Protein AF-C4WYI6-F1 (afdb_monomer)

Sequence (106 aa):
KAIGKTVTSLEAYKFADATSAIYSWWQYQLCDVFIEAVKPYFFNDSQEFDSARAACRDALWVCLDNGLRLLHPFMPYVTEELWQRLPQPKDSCRKNSIMISEYPSV

Organism: Triticum turgidum subsp. durum (NCBI:txid4567)

Solvent-accessible surface area (backbone atoms only — not comparable to full-atom values): 6252 Å² total; per-residue (Å²): 112,64,57,51,53,26,50,55,23,50,76,68,70,34,56,69,62,17,50,52,45,51,49,50,42,51,48,60,46,43,52,64,41,48,50,58,67,47,46,67,53,74,73,47,90,54,75,88,40,51,67,59,43,49,54,50,51,53,52,48,50,56,50,49,56,52,48,37,50,69,43,26,89,81,42,52,70,65,33,39,57,54,57,71,67,51,85,74,64,94,86,62,89,73,63,99,42,66,87,79,40,86,71,78,77,126

Structure (mmCIF, N/CA/C/O backbone):
data_AF-C4WYI6-F1
#
_entry.id   AF-C4WYI6-F1
#
loop_
_atom_site.group_PDB
_atom_site.id
_atom_site.type_symbol
_atom_site.label_atom_id
_atom_site.label_alt_id
_atom_site.label_comp_id
_atom_site.label_asym_id
_atom_site.label_entity_id
_atom_site.label_seq_id
_atom_site.pdbx_PDB_ins_code
_atom_site.Cartn_x
_atom_site.Cartn_y
_atom_site.Cartn_z
_atom_site.occupancy
_atom_site.B_iso_or_equiv
_atom_site.auth_seq_id
_atom_site.auth_comp_id
_atom_site.auth_asym_id
_atom_site.auth_atom_id
_atom_site.pdbx_PDB_model_num
ATOM 1 N N . LYS A 1 1 ? 1.569 10.413 -3.959 1.00 79.12 1 LYS A N 1
ATOM 2 C CA . LYS A 1 1 ? 3.043 10.572 -4.126 1.00 79.12 1 LYS A CA 1
ATOM 3 C C . LYS A 1 1 ? 3.789 9.236 -4.114 1.00 79.12 1 LYS A C 1
ATOM 5 O O . LYS A 1 1 ? 4.532 8.999 -5.055 1.00 79.12 1 LYS A O 1
ATOM 10 N N . ALA A 1 2 ? 3.601 8.376 -3.102 1.00 85.06 2 ALA A N 1
ATOM 11 C CA . ALA A 1 2 ? 4.251 7.058 -3.055 1.00 85.06 2 ALA A CA 1
ATOM 12 C C . ALA A 1 2 ? 3.889 6.179 -4.268 1.00 85.06 2 ALA A C 1
ATOM 14 O O . ALA A 1 2 ? 4.795 5.748 -4.967 1.00 85.06 2 ALA A O 1
ATOM 15 N N . ILE A 1 3 ? 2.590 6.054 -4.588 1.00 89.56 3 ILE A N 1
ATOM 16 C CA . ILE A 1 3 ? 2.084 5.310 -5.763 1.00 89.56 3 ILE A CA 1
ATOM 17 C C . ILE A 1 3 ? 2.810 5.729 -7.049 1.00 89.56 3 ILE A C 1
ATOM 19 O O . ILE A 1 3 ? 3.447 4.900 -7.684 1.00 89.56 3 ILE A O 1
ATOM 23 N N . GLY A 1 4 ? 2.792 7.024 -7.388 1.00 90.94 4 GLY A N 1
ATOM 24 C CA . GLY A 1 4 ? 3.446 7.522 -8.603 1.00 90.94 4 GLY A CA 1
ATOM 25 C C . GLY A 1 4 ? 4.942 7.199 -8.662 1.00 90.94 4 GLY A C 1
ATOM 26 O O . GLY A 1 4 ? 5.421 6.727 -9.683 1.00 90.94 4 GLY A O 1
ATOM 27 N N . LYS A 1 5 ? 5.679 7.360 -7.551 1.00 90.25 5 LYS A N 1
ATOM 28 C CA . LYS A 1 5 ? 7.112 7.019 -7.508 1.00 90.25 5 LYS A CA 1
ATOM 29 C C . LYS A 1 5 ? 7.347 5.525 -7.746 1.00 90.25 5 LYS A C 1
ATOM 31 O O . LYS A 1 5 ? 8.251 5.163 -8.488 1.00 90.25 5 LYS A O 1
ATOM 36 N N . THR A 1 6 ? 6.540 4.670 -7.128 1.00 90.31 6 THR A N 1
ATOM 37 C CA . THR A 1 6 ? 6.617 3.219 -7.303 1.00 90.31 6 THR A CA 1
ATOM 38 C C . THR A 1 6 ? 6.317 2.807 -8.738 1.00 90.31 6 THR A C 1
ATOM 40 O O . THR A 1 6 ? 7.083 2.037 -9.308 1.00 90.31 6 THR A O 1
ATOM 43 N N . VAL A 1 7 ? 5.236 3.329 -9.323 1.00 91.12 7 VAL A N 1
ATOM 44 C CA . VAL A 1 7 ? 4.818 3.019 -10.698 1.00 91.12 7 VAL A CA 1
ATOM 45 C C . VAL A 1 7 ? 5.899 3.443 -11.689 1.00 91.12 7 VAL A C 1
ATOM 47 O O . VAL A 1 7 ? 6.376 2.602 -12.441 1.00 91.12 7 VAL A O 1
ATOM 50 N N . THR A 1 8 ? 6.394 4.683 -11.614 1.00 93.19 8 THR A N 1
ATOM 51 C CA . THR A 1 8 ? 7.463 5.156 -12.509 1.00 93.19 8 THR A CA 1
ATOM 52 C C . THR A 1 8 ? 8.754 4.344 -12.359 1.00 93.19 8 THR A C 1
ATOM 54 O O . THR A 1 8 ? 9.421 4.051 -13.350 1.00 93.19 8 THR A O 1
ATOM 57 N N . SER A 1 9 ? 9.126 3.946 -11.137 1.00 92.25 9 SER A N 1
ATOM 58 C CA . SER A 1 9 ? 10.297 3.084 -10.929 1.00 92.25 9 SER A CA 1
ATOM 59 C C . SER A 1 9 ? 10.097 1.675 -11.494 1.00 92.25 9 SER A C 1
ATOM 61 O O . SER A 1 9 ? 11.044 1.109 -12.038 1.00 92.25 9 SER A O 1
ATOM 63 N N . LEU A 1 10 ? 8.887 1.114 -11.397 1.00 90.56 10 LEU A N 1
ATOM 64 C CA . LEU A 1 10 ? 8.546 -0.178 -11.998 1.00 90.56 10 LEU A CA 1
ATOM 65 C C . LEU A 1 10 ? 8.566 -0.112 -13.530 1.00 90.56 10 LEU A C 1
ATOM 67 O O . LEU A 1 10 ? 9.158 -0.984 -14.158 1.00 90.56 10 LEU A O 1
ATOM 71 N N . GLU A 1 11 ? 8.002 0.942 -14.122 1.00 91.94 11 GLU A N 1
ATOM 72 C CA . GLU A 1 11 ? 8.037 1.196 -15.570 1.00 91.94 11 GLU A CA 1
ATOM 73 C C . GLU A 1 11 ? 9.471 1.362 -16.093 1.00 91.94 11 GLU A C 1
ATOM 75 O O . GLU A 1 11 ? 9.800 0.907 -17.185 1.00 91.94 11 GLU A O 1
ATOM 80 N N . ALA A 1 12 ? 10.354 1.966 -15.293 1.00 94.75 12 ALA A N 1
ATOM 81 C CA . ALA A 1 12 ? 11.772 2.118 -15.608 1.00 94.75 12 ALA A CA 1
ATOM 82 C C . ALA A 1 12 ? 12.620 0.863 -15.312 1.00 94.75 12 ALA A C 1
ATOM 84 O O . ALA A 1 12 ? 13.848 0.938 -15.384 1.00 94.75 12 ALA A O 1
ATOM 85 N N . TYR A 1 13 ? 12.003 -0.267 -14.939 1.00 92.38 13 TYR A N 1
ATOM 86 C CA . TYR A 1 13 ? 12.672 -1.511 -14.524 1.00 92.38 13 TYR A CA 1
ATOM 87 C C . TYR A 1 13 ? 13.635 -1.351 -13.330 1.00 92.38 13 TYR A C 1
ATOM 89 O O . TYR A 1 13 ? 14.527 -2.172 -13.104 1.00 92.38 13 TYR A O 1
ATOM 97 N N . LYS A 1 14 ? 13.452 -0.305 -12.518 1.00 94.12 14 LYS A N 1
ATOM 98 C CA . LYS A 1 14 ? 14.240 -0.028 -11.310 1.00 94.12 14 LYS A CA 1
ATOM 99 C C . LYS A 1 14 ? 13.556 -0.622 -10.083 1.00 94.12 14 LYS A C 1
ATOM 101 O O . LYS A 1 14 ? 13.029 0.091 -9.228 1.00 94.12 14 LYS A O 1
ATOM 106 N N . PHE A 1 15 ? 13.585 -1.949 -9.979 1.00 91.56 15 PHE A N 1
ATOM 107 C CA . PHE A 1 15 ? 12.919 -2.676 -8.892 1.00 91.56 15 PHE A CA 1
ATOM 108 C C . PHE A 1 15 ? 13.431 -2.288 -7.502 1.00 91.56 15 PHE A C 1
ATOM 110 O O . PHE A 1 15 ? 12.631 -2.154 -6.584 1.00 91.56 15 PHE A O 1
ATOM 117 N N . ALA A 1 16 ? 14.737 -2.046 -7.348 1.00 93.06 16 ALA A N 1
ATOM 118 C CA . ALA A 1 16 ? 15.312 -1.616 -6.071 1.00 93.06 16 ALA A CA 1
ATOM 119 C C . ALA A 1 16 ? 14.692 -0.293 -5.587 1.00 93.06 16 ALA A C 1
ATOM 121 O O . ALA A 1 16 ? 14.217 -0.206 -4.456 1.00 93.06 16 ALA A O 1
ATOM 122 N N . ASP A 1 17 ? 14.607 0.702 -6.475 1.00 93.12 17 ASP A N 1
ATOM 123 C CA . ASP A 1 17 ? 14.020 2.006 -6.159 1.00 93.12 17 ASP A CA 1
ATOM 124 C C . ASP A 1 17 ? 12.519 1.898 -5.860 1.00 93.12 17 ASP A C 1
ATOM 126 O O . ASP A 1 17 ? 12.016 2.590 -4.971 1.00 93.12 17 ASP A O 1
ATOM 130 N N . ALA A 1 18 ? 11.801 1.034 -6.588 1.00 93.12 18 ALA A N 1
ATOM 131 C CA . ALA A 1 18 ? 10.382 0.773 -6.358 1.00 93.12 18 ALA A CA 1
ATOM 132 C C . ALA A 1 18 ? 10.142 0.158 -4.969 1.00 93.12 18 ALA A C 1
ATOM 134 O O . ALA A 1 18 ? 9.324 0.676 -4.203 1.00 93.12 18 ALA A O 1
ATOM 135 N N . THR A 1 19 ? 10.901 -0.884 -4.611 1.00 92.62 19 THR A N 1
ATOM 136 C CA . THR A 1 19 ? 10.824 -1.535 -3.297 1.00 92.62 19 THR A CA 1
ATOM 137 C C . THR A 1 19 ? 11.153 -0.556 -2.181 1.00 92.62 19 THR A C 1
ATOM 139 O O . THR A 1 19 ? 10.384 -0.433 -1.231 1.00 92.62 19 THR A O 1
ATOM 142 N N . SER A 1 20 ? 12.257 0.192 -2.295 1.00 92.94 20 SER A 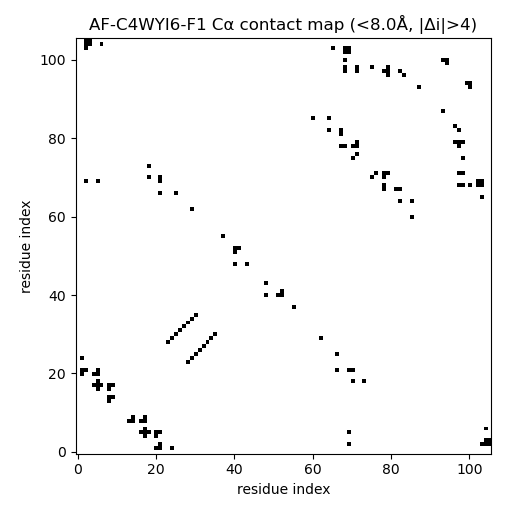N 1
ATOM 143 C CA . SER A 1 20 ? 12.651 1.170 -1.276 1.00 92.94 20 SER A CA 1
ATOM 144 C C . SER A 1 20 ? 11.612 2.280 -1.105 1.00 92.94 20 SER A C 1
ATOM 146 O O . SER A 1 20 ? 11.367 2.717 0.018 1.00 92.94 20 SER A O 1
ATOM 148 N N . ALA A 1 21 ? 10.968 2.723 -2.190 1.00 93.06 21 ALA A N 1
ATOM 149 C CA . ALA A 1 21 ? 9.911 3.729 -2.124 1.00 93.06 21 ALA A CA 1
ATOM 150 C C . ALA A 1 21 ? 8.664 3.222 -1.382 1.00 93.06 21 ALA A C 1
ATOM 152 O O . ALA A 1 21 ? 8.164 3.925 -0.501 1.00 93.06 21 ALA A O 1
ATOM 153 N N . ILE A 1 22 ? 8.184 2.014 -1.705 1.00 93.38 22 ILE A N 1
ATOM 154 C CA . ILE A 1 22 ? 7.023 1.416 -1.025 1.00 93.38 22 ILE A CA 1
ATOM 155 C C . ILE A 1 22 ? 7.354 1.147 0.438 1.00 93.38 22 ILE A C 1
ATOM 157 O O . ILE A 1 22 ? 6.578 1.510 1.317 1.00 93.38 22 ILE A O 1
ATOM 161 N N . TYR A 1 23 ? 8.510 0.541 0.701 1.00 92.62 23 TYR A N 1
ATOM 162 C CA . TYR A 1 23 ? 8.950 0.195 2.046 1.00 92.62 23 TYR A CA 1
ATOM 163 C C . TYR A 1 23 ? 9.051 1.433 2.941 1.00 92.62 23 TYR A C 1
ATOM 165 O O . TYR A 1 23 ? 8.509 1.452 4.044 1.00 92.62 23 TYR A O 1
ATOM 173 N N . SER A 1 24 ? 9.678 2.501 2.436 1.00 93.56 24 SER A N 1
ATOM 174 C CA . SER A 1 24 ? 9.801 3.771 3.154 1.00 93.56 24 SER A CA 1
ATOM 175 C C . SER A 1 24 ? 8.434 4.376 3.487 1.00 93.56 24 SER A C 1
ATOM 177 O O . SER A 1 24 ? 8.237 4.887 4.587 1.00 93.56 24 SER A O 1
ATOM 179 N N . TRP A 1 25 ? 7.466 4.286 2.574 1.00 94.12 25 TRP A N 1
ATOM 180 C CA . TRP A 1 25 ? 6.106 4.741 2.849 1.00 94.12 25 TRP A CA 1
ATOM 181 C C . TRP A 1 25 ? 5.393 3.850 3.878 1.00 94.12 25 TRP A C 1
ATOM 183 O O . TRP A 1 25 ? 4.818 4.369 4.834 1.00 94.12 25 TRP A O 1
ATOM 193 N N . TRP A 1 26 ? 5.464 2.525 3.722 1.00 93.62 26 TRP A N 1
ATOM 194 C CA . TRP A 1 26 ? 4.804 1.572 4.614 1.00 93.62 26 TRP A CA 1
ATOM 195 C C . TRP A 1 26 ? 5.309 1.703 6.054 1.00 93.62 26 TRP A C 1
ATOM 197 O O . TRP A 1 26 ? 4.518 1.836 6.981 1.00 93.62 26 TRP A O 1
ATOM 207 N N . GLN A 1 27 ? 6.627 1.727 6.250 1.00 92.69 27 GLN A N 1
ATOM 208 C CA . GLN A 1 27 ? 7.202 1.838 7.585 1.00 92.69 27 GLN A CA 1
ATOM 209 C C . GLN A 1 27 ? 7.064 3.261 8.141 1.00 92.69 27 GLN A C 1
ATOM 211 O O . GLN A 1 27 ? 6.400 3.470 9.151 1.00 92.69 27 GLN A O 1
ATOM 216 N N . TYR A 1 28 ? 7.649 4.255 7.470 1.00 93.94 28 TYR A N 1
ATOM 217 C CA . TYR A 1 28 ? 7.839 5.570 8.087 1.00 93.94 28 TYR A CA 1
ATOM 218 C C . TYR A 1 28 ? 6.631 6.499 7.983 1.00 93.94 28 TYR A C 1
ATOM 220 O O . TYR A 1 28 ? 6.570 7.483 8.709 1.00 93.94 28 TYR A O 1
ATOM 228 N N . GLN A 1 29 ? 5.706 6.278 7.045 1.00 93.12 29 GLN A N 1
ATOM 229 C CA . GLN A 1 29 ? 4.536 7.154 6.883 1.00 93.12 29 GLN A CA 1
ATOM 230 C C . GLN A 1 29 ? 3.269 6.496 7.421 1.00 93.12 29 GLN A C 1
ATOM 232 O O . GLN A 1 29 ? 2.506 7.139 8.140 1.00 93.12 29 GLN A O 1
ATOM 237 N N . LEU A 1 30 ? 3.044 5.220 7.099 1.00 92.81 30 LEU A N 1
ATOM 238 C CA . LEU A 1 30 ? 1.864 4.508 7.578 1.00 92.81 30 LEU A CA 1
ATOM 239 C C . LEU A 1 30 ? 2.035 4.060 9.036 1.00 92.81 30 LEU A C 1
ATOM 241 O O . LEU A 1 30 ? 1.253 4.483 9.884 1.00 92.81 30 LEU A O 1
ATOM 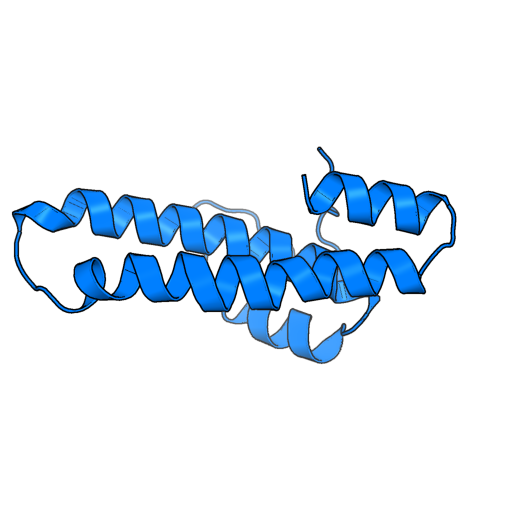245 N N . CYS A 1 31 ? 3.048 3.247 9.346 1.00 92.12 31 CYS A N 1
ATOM 246 C CA . CYS A 1 31 ? 3.212 2.712 10.701 1.00 92.12 31 CYS A CA 1
ATOM 247 C C . CYS A 1 31 ? 3.669 3.775 11.709 1.00 92.12 31 CYS A C 1
ATOM 249 O O . CYS A 1 31 ? 2.990 3.984 12.710 1.00 92.12 31 CYS A O 1
ATOM 251 N N . ASP A 1 32 ? 4.770 4.478 11.438 1.00 94.06 32 ASP A N 1
ATOM 252 C CA . ASP A 1 32 ? 5.376 5.373 12.437 1.00 94.06 32 ASP A CA 1
ATOM 253 C C . ASP A 1 32 ? 4.595 6.679 12.646 1.00 94.06 32 ASP A C 1
ATOM 255 O O . ASP A 1 32 ? 4.639 7.261 13.726 1.00 94.06 32 ASP A O 1
ATOM 259 N N . VAL A 1 33 ? 3.898 7.172 11.617 1.00 93.44 33 VAL A N 1
ATOM 260 C CA . VAL A 1 33 ? 3.210 8.473 11.674 1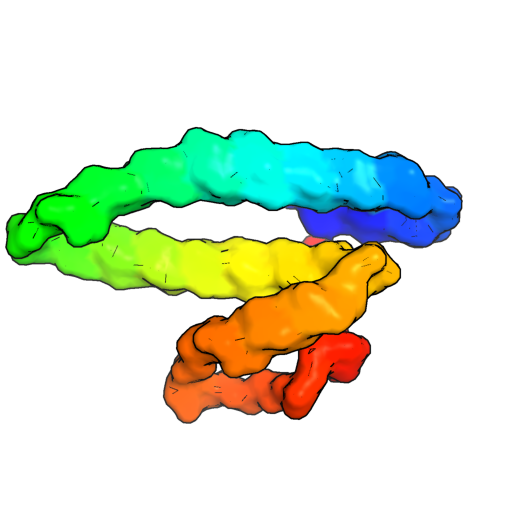.00 93.44 33 VAL A CA 1
ATOM 261 C C . VAL A 1 33 ? 1.703 8.291 11.746 1.00 93.44 33 VAL A C 1
ATOM 263 O O . VAL A 1 33 ? 1.087 8.722 12.717 1.00 93.44 33 VAL A O 1
ATOM 266 N N . PHE A 1 34 ? 1.086 7.665 10.740 1.00 92.12 34 PHE A N 1
ATOM 267 C CA . PHE A 1 34 ? -0.373 7.592 10.676 1.00 92.12 34 PHE A CA 1
ATOM 268 C C . PHE A 1 34 ? -0.958 6.743 11.809 1.00 92.12 34 PHE A C 1
ATOM 270 O O . PHE A 1 34 ? -1.847 7.218 12.513 1.00 92.12 34 PHE A O 1
ATOM 277 N N . ILE A 1 35 ? -0.453 5.522 12.030 1.00 91.44 35 ILE A N 1
ATOM 278 C CA . ILE A 1 35 ? -0.964 4.644 13.095 1.00 91.44 35 ILE A CA 1
ATOM 279 C C . ILE A 1 35 ? -0.750 5.281 14.472 1.00 91.44 35 ILE A C 1
ATOM 281 O O . ILE A 1 35 ? -1.681 5.317 15.273 1.00 91.44 35 ILE A O 1
ATOM 285 N N . GLU A 1 36 ? 0.433 5.836 14.738 1.00 92.44 36 GLU A N 1
ATOM 286 C CA . GLU A 1 36 ? 0.713 6.529 16.001 1.00 92.44 36 GLU A CA 1
ATOM 287 C C . GLU A 1 36 ? -0.205 7.741 16.219 1.00 92.44 36 GLU A C 1
ATOM 289 O O . GLU A 1 36 ? -0.735 7.922 17.315 1.00 92.44 36 GLU A O 1
ATOM 294 N N . ALA A 1 37 ? -0.470 8.525 15.170 1.00 89.69 37 ALA A N 1
ATOM 295 C CA . ALA A 1 37 ? -1.351 9.686 15.243 1.00 89.69 37 ALA A CA 1
ATOM 296 C C . ALA A 1 37 ? -2.818 9.314 15.500 1.00 89.69 37 ALA A C 1
ATOM 298 O O . ALA A 1 37 ? -3.534 10.088 16.137 1.00 89.69 37 ALA A O 1
ATOM 299 N N . VAL A 1 38 ? -3.283 8.150 15.023 1.00 89.56 38 VAL A N 1
ATOM 300 C CA . VAL A 1 38 ? -4.683 7.742 15.214 1.00 89.56 38 VAL A CA 1
ATOM 301 C C . VAL A 1 38 ? -4.948 7.057 16.557 1.00 89.56 38 VAL A C 1
ATOM 303 O O . VAL A 1 38 ? -6.095 7.050 17.004 1.00 89.56 38 VAL A O 1
ATOM 306 N N . LYS A 1 39 ? -3.923 6.523 17.242 1.00 88.19 39 LYS A N 1
ATOM 307 C CA . LYS A 1 39 ? -4.072 5.831 18.541 1.00 88.19 39 LYS A CA 1
ATOM 308 C C . LYS A 1 39 ? -4.948 6.585 19.557 1.00 88.19 39 LYS A C 1
ATOM 310 O O . LYS A 1 39 ? -5.867 5.958 20.085 1.00 88.19 39 LYS A O 1
ATOM 315 N N . PRO A 1 40 ? -4.760 7.895 19.819 1.00 85.50 40 PRO A N 1
ATOM 316 C CA . PRO A 1 40 ? -5.547 8.612 20.827 1.00 85.50 40 PRO A CA 1
ATOM 317 C C . PRO A 1 40 ? -7.057 8.595 20.561 1.00 85.50 40 PRO A C 1
ATOM 319 O O . PRO A 1 40 ? -7.845 8.563 21.503 1.00 85.50 40 PRO A O 1
ATOM 322 N N .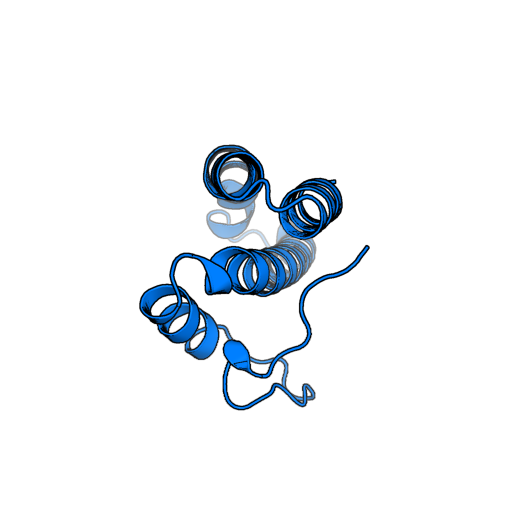 TYR A 1 41 ? -7.469 8.570 19.289 1.00 82.12 41 TYR A N 1
ATOM 323 C CA . TYR A 1 41 ? -8.883 8.541 18.903 1.00 82.12 41 TYR A CA 1
ATOM 324 C C . TYR A 1 41 ? -9.533 7.177 19.154 1.00 82.12 41 TYR A C 1
ATOM 326 O O . TYR A 1 41 ? -10.743 7.103 19.367 1.00 82.12 41 TYR A O 1
ATOM 334 N N . PHE A 1 42 ? -8.743 6.100 19.132 1.00 79.50 42 PHE A N 1
ATOM 335 C CA . PHE A 1 42 ? -9.217 4.742 19.396 1.00 79.50 42 PHE A CA 1
ATOM 336 C C . PHE A 1 42 ? -9.189 4.367 20.882 1.00 79.50 42 PHE A C 1
ATOM 338 O O . PHE A 1 42 ? -9.985 3.530 21.286 1.00 79.50 42 PHE A O 1
ATOM 345 N N . PHE A 1 43 ? -8.312 4.975 21.689 1.00 82.50 43 PHE A N 1
ATOM 346 C CA . PHE A 1 43 ? -8.229 4.690 23.129 1.00 82.50 43 PHE A CA 1
ATOM 347 C C . PHE A 1 43 ? -9.171 5.539 23.996 1.00 82.50 43 PHE A C 1
ATOM 349 O O . PHE A 1 43 ? -9.502 5.124 25.103 1.00 82.50 43 PHE A O 1
ATOM 356 N 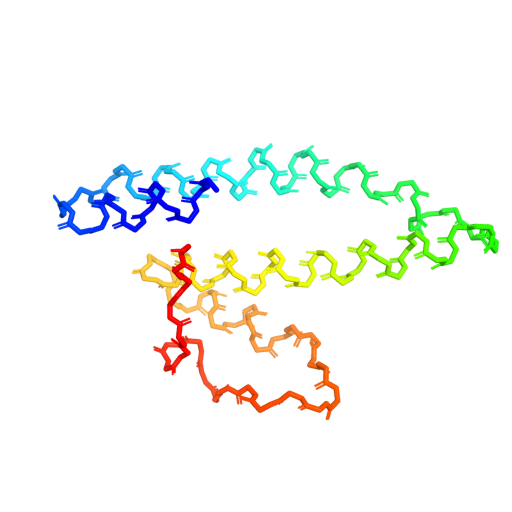N . ASN A 1 44 ? -9.613 6.708 23.522 1.00 75.81 44 ASN A N 1
ATOM 357 C CA . ASN A 1 44 ? -10.541 7.565 24.264 1.00 75.81 44 ASN A CA 1
ATOM 358 C C . ASN A 1 44 ? -11.989 7.316 23.835 1.00 75.81 44 ASN A C 1
ATOM 360 O O . ASN A 1 44 ? -12.362 7.679 22.727 1.00 75.81 44 ASN A O 1
ATOM 364 N N . ASP A 1 45 ? -12.835 6.783 24.716 1.00 68.94 45 ASP A N 1
ATOM 365 C CA . ASP A 1 45 ? -14.239 6.432 24.421 1.00 68.94 45 ASP A CA 1
ATOM 366 C C . ASP A 1 45 ? -15.220 7.624 24.395 1.00 68.94 45 ASP A C 1
ATOM 368 O O . ASP A 1 45 ? -16.438 7.457 24.437 1.00 68.94 45 ASP A O 1
ATOM 372 N N . SER A 1 46 ? -14.728 8.861 24.297 1.00 76.50 46 SER A N 1
ATOM 373 C CA . SER A 1 46 ? -15.599 10.034 24.211 1.00 76.50 46 SER A CA 1
ATOM 374 C C . SER A 1 46 ? -16.393 10.062 22.898 1.00 76.50 46 SER A C 1
ATOM 376 O O . SER A 1 46 ? -15.844 9.896 21.806 1.00 76.50 46 SER A O 1
ATOM 378 N N . GLN A 1 47 ? -17.700 10.323 23.015 1.00 73.38 47 GLN A N 1
ATOM 379 C CA . GLN A 1 47 ? -18.656 10.400 21.899 1.00 73.38 47 GLN A CA 1
ATOM 380 C C . GLN A 1 47 ? -18.281 11.482 20.865 1.00 73.38 47 GLN A C 1
ATOM 382 O O . GLN A 1 47 ? -18.610 11.376 19.688 1.00 73.38 47 GLN A O 1
ATOM 387 N N . GLU A 1 48 ? -17.548 12.515 21.288 1.00 74.94 48 GLU A N 1
ATOM 388 C CA . GLU A 1 48 ? -17.082 13.616 20.433 1.00 74.94 48 GLU A CA 1
ATOM 389 C C . GLU A 1 48 ? -16.134 13.151 19.316 1.00 74.94 48 GLU A C 1
ATOM 391 O O . GLU A 1 48 ? -16.089 13.761 18.249 1.00 74.94 48 GLU A O 1
ATOM 396 N N . PHE A 1 49 ? -15.412 12.044 19.524 1.00 76.12 49 PHE A N 1
ATOM 397 C CA . PHE A 1 49 ? -14.473 11.502 18.540 1.00 76.12 49 PHE A CA 1
ATOM 398 C C . PHE A 1 49 ? -15.074 10.420 17.640 1.00 76.12 49 PHE A C 1
ATOM 400 O O . PHE A 1 49 ? -14.355 9.886 16.798 1.00 76.12 49 PHE A O 1
ATOM 407 N N . ASP A 1 50 ? -16.365 10.090 17.752 1.00 80.12 50 ASP A N 1
ATOM 408 C CA . ASP A 1 50 ? -16.969 9.020 16.942 1.00 80.12 50 ASP A CA 1
ATOM 409 C C . ASP A 1 50 ? -16.891 9.285 15.435 1.00 80.12 50 ASP A C 1
ATOM 411 O O . ASP A 1 50 ? -16.557 8.386 14.656 1.00 80.12 50 ASP A O 1
ATOM 415 N N . SER A 1 51 ? -17.139 10.529 15.023 1.00 82.81 51 SER A N 1
ATOM 416 C CA . SER A 1 51 ? -17.037 10.946 13.621 1.00 82.81 51 SER A CA 1
ATOM 417 C C . SER A 1 51 ? -15.590 10.886 13.119 1.00 82.81 51 SER A C 1
ATOM 419 O O . SER A 1 51 ? -15.325 10.343 12.045 1.00 82.81 51 SER A O 1
ATOM 421 N N . ALA A 1 52 ? -14.637 11.365 13.924 1.00 83.81 52 ALA A N 1
ATOM 422 C CA . ALA A 1 52 ? -13.210 11.324 13.614 1.00 83.81 52 ALA A CA 1
ATOM 423 C C . ALA A 1 52 ? -12.679 9.883 13.546 1.00 83.81 52 ALA A C 1
ATOM 425 O O . ALA A 1 52 ? -11.921 9.549 12.635 1.00 83.81 52 ALA A O 1
ATOM 426 N N . ARG A 1 53 ? -13.122 8.999 14.451 1.00 85.69 53 ARG A N 1
ATOM 427 C CA . ARG A 1 53 ? -12.809 7.564 14.430 1.00 85.69 53 ARG A CA 1
ATOM 428 C C . ARG A 1 53 ? -13.294 6.897 13.152 1.00 85.69 53 ARG A C 1
ATOM 430 O O . ARG A 1 53 ? -12.557 6.102 12.575 1.00 85.69 53 ARG A O 1
ATOM 437 N N . ALA A 1 54 ? -14.524 7.189 12.724 1.00 86.56 54 ALA A N 1
ATOM 438 C CA . ALA A 1 54 ? -15.073 6.640 11.488 1.00 86.56 54 ALA A CA 1
ATOM 439 C C . ALA A 1 54 ? -14.231 7.065 10.277 1.00 86.56 54 ALA A C 1
ATOM 441 O O . ALA A 1 54 ? -13.725 6.202 9.564 1.00 86.56 54 ALA A O 1
ATOM 442 N N . ALA A 1 55 ? -13.960 8.366 10.139 1.00 87.44 55 ALA A N 1
ATOM 443 C CA . ALA A 1 55 ? -13.107 8.890 9.074 1.00 87.44 55 ALA A CA 1
ATOM 444 C C . ALA A 1 55 ? -11.688 8.289 9.097 1.00 87.44 55 ALA A C 1
ATOM 446 O O . ALA A 1 55 ? -11.141 7.949 8.049 1.00 87.44 55 ALA A O 1
ATOM 447 N N . CYS A 1 56 ? -11.095 8.103 10.282 1.00 89.50 56 CYS A N 1
ATOM 448 C CA . CYS A 1 56 ? -9.784 7.464 10.417 1.00 89.50 56 CYS A CA 1
ATOM 449 C C . CYS A 1 56 ? -9.804 5.994 9.986 1.00 89.50 56 CYS A C 1
ATOM 451 O O . CYS A 1 56 ? -8.854 5.547 9.349 1.00 89.50 56 CYS A O 1
ATOM 453 N N . ARG A 1 57 ? -10.865 5.238 10.307 1.00 88.81 57 ARG A N 1
ATOM 454 C CA . ARG A 1 57 ? -11.018 3.845 9.853 1.00 88.81 57 ARG A CA 1
ATOM 455 C C . ARG A 1 57 ? -11.130 3.760 8.336 1.00 88.81 57 ARG A C 1
ATOM 457 O O . ARG A 1 57 ? -10.461 2.918 7.743 1.00 88.81 57 ARG A O 1
ATOM 464 N N . ASP A 1 58 ? -11.909 4.645 7.722 1.00 89.31 58 ASP A N 1
ATOM 465 C CA . ASP A 1 58 ? -12.077 4.677 6.268 1.00 89.31 58 ASP A CA 1
ATOM 466 C C . ASP A 1 58 ? -10.760 5.048 5.573 1.00 89.31 58 ASP A C 1
ATOM 468 O O . ASP A 1 58 ? -10.324 4.368 4.643 1.00 89.31 58 ASP A O 1
ATOM 472 N N . ALA A 1 59 ? -10.058 6.066 6.082 1.00 90.94 59 ALA A N 1
ATOM 473 C CA . ALA A 1 59 ? -8.739 6.445 5.585 1.00 90.94 59 ALA A CA 1
ATOM 474 C C . ALA A 1 59 ? -7.712 5.310 5.747 1.00 90.94 59 ALA A C 1
ATOM 476 O O . ALA A 1 59 ? -6.963 5.017 4.814 1.00 90.94 59 ALA A O 1
ATOM 477 N N . LEU A 1 60 ? -7.698 4.632 6.901 1.00 91.25 60 LEU A N 1
ATOM 478 C CA . LEU A 1 60 ? -6.816 3.4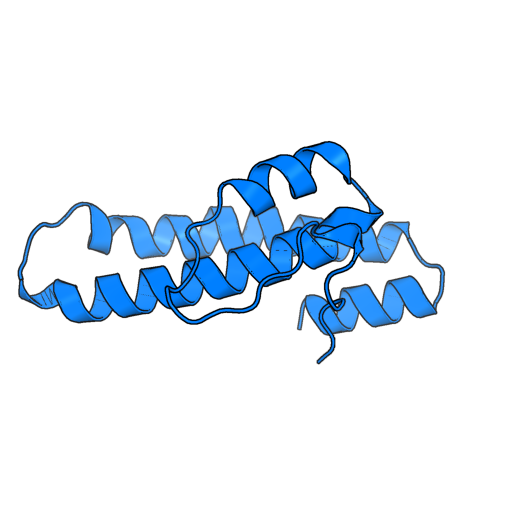92 7.152 1.00 91.25 60 LEU A CA 1
ATOM 479 C C . LEU A 1 60 ? -7.112 2.338 6.192 1.00 91.25 60 LEU A C 1
ATOM 481 O O . LEU A 1 60 ? -6.182 1.731 5.667 1.00 91.25 60 LEU A O 1
ATOM 485 N N . TRP A 1 61 ? -8.389 2.058 5.932 1.00 90.81 61 TRP A N 1
ATOM 486 C CA . TRP A 1 61 ? -8.804 1.024 4.992 1.00 90.81 61 TRP A CA 1
ATOM 487 C C . TRP A 1 61 ? -8.291 1.311 3.578 1.00 90.81 61 TRP A C 1
ATOM 489 O O . TRP A 1 61 ? -7.666 0.444 2.967 1.00 90.81 61 TRP A O 1
ATOM 499 N N . VAL A 1 62 ? -8.465 2.544 3.087 1.00 90.25 62 VAL A N 1
ATOM 500 C CA . VAL A 1 62 ? -7.968 2.964 1.764 1.00 90.25 62 VAL A CA 1
ATOM 501 C C . VAL A 1 62 ? -6.442 2.874 1.689 1.00 90.25 62 VAL A C 1
ATOM 503 O O . VAL A 1 62 ? -5.898 2.404 0.686 1.00 90.25 62 VAL A O 1
ATOM 506 N N . CYS A 1 63 ? -5.738 3.299 2.741 1.00 92.00 63 CYS A N 1
ATOM 507 C CA . CYS A 1 63 ? -4.281 3.201 2.820 1.00 92.00 63 CYS A CA 1
ATOM 508 C C . CYS A 1 63 ? -3.801 1.745 2.798 1.00 92.00 63 CYS A C 1
ATOM 510 O O . CYS A 1 63 ? -2.864 1.429 2.067 1.00 92.00 63 CYS A O 1
ATOM 512 N N . LEU A 1 64 ? -4.442 0.857 3.561 1.00 91.88 64 LEU A N 1
ATOM 513 C CA . LEU A 1 64 ? -4.091 -0.561 3.610 1.00 91.88 64 LEU A CA 1
ATOM 514 C C . LEU A 1 64 ? -4.388 -1.269 2.286 1.00 91.88 64 LEU A C 1
ATOM 516 O O . LEU A 1 64 ? -3.528 -1.994 1.796 1.00 91.88 64 LEU A O 1
ATOM 520 N N . ASP A 1 65 ? -5.555 -1.041 1.675 1.00 91.12 65 ASP A N 1
ATOM 521 C CA . ASP A 1 65 ? -5.904 -1.661 0.391 1.00 91.12 65 ASP A CA 1
ATOM 522 C C . ASP A 1 65 ? -4.913 -1.262 -0.711 1.00 91.12 65 ASP A C 1
ATOM 524 O O . ASP A 1 65 ? -4.336 -2.130 -1.367 1.00 91.12 65 ASP A O 1
ATOM 528 N N . ASN A 1 66 ? -4.634 0.036 -0.867 1.00 91.44 66 ASN A N 1
ATOM 529 C CA . ASN A 1 66 ? -3.665 0.507 -1.859 1.00 91.44 66 ASN A CA 1
ATOM 530 C C . ASN A 1 66 ? -2.236 0.066 -1.523 1.00 91.44 66 ASN A C 1
ATOM 532 O O . ASN A 1 66 ? -1.503 -0.382 -2.403 1.00 91.44 66 ASN A O 1
ATOM 536 N N . GLY A 1 67 ? -1.837 0.162 -0.254 1.00 92.31 67 GLY A N 1
ATOM 537 C CA . GLY A 1 67 ? -0.504 -0.216 0.205 1.00 92.31 67 GLY A CA 1
ATOM 538 C C . GLY A 1 67 ? -0.196 -1.692 -0.038 1.00 92.31 67 GLY A C 1
ATOM 539 O O . GLY A 1 67 ? 0.862 -2.013 -0.575 1.00 92.31 67 GLY A O 1
ATOM 540 N N . LEU A 1 68 ? -1.134 -2.587 0.287 1.00 93.00 68 LEU A N 1
ATOM 541 C CA . LEU A 1 68 ? -0.976 -4.025 0.061 1.00 93.00 68 LEU A CA 1
ATOM 542 C C . LEU A 1 68 ? -0.903 -4.364 -1.429 1.00 93.00 68 LEU A C 1
ATOM 544 O O . LEU A 1 68 ? -0.070 -5.180 -1.815 1.00 93.00 68 LEU A O 1
ATOM 548 N N . ARG A 1 69 ? -1.710 -3.710 -2.277 1.00 91.94 69 ARG A N 1
ATOM 549 C CA . ARG A 1 69 ? -1.656 -3.927 -3.733 1.00 91.94 69 ARG A CA 1
ATOM 550 C C . ARG A 1 69 ? -0.315 -3.500 -4.331 1.00 91.94 69 ARG A C 1
ATOM 552 O O . ARG A 1 69 ? 0.225 -4.227 -5.156 1.00 91.94 69 ARG A O 1
ATOM 559 N N . LEU A 1 70 ? 0.257 -2.376 -3.885 1.00 92.12 70 LEU A N 1
ATOM 560 C CA . LEU A 1 70 ? 1.599 -1.942 -4.312 1.00 92.12 70 LEU A CA 1
ATOM 561 C C . LEU A 1 70 ? 2.700 -2.915 -3.875 1.00 92.12 70 LEU A C 1
ATOM 563 O O . LEU A 1 70 ? 3.711 -3.064 -4.554 1.00 92.12 70 LEU A O 1
ATOM 567 N N . LEU A 1 71 ? 2.526 -3.540 -2.713 1.00 93.06 71 LEU A N 1
ATOM 568 C CA . LEU A 1 71 ? 3.522 -4.408 -2.090 1.00 93.06 71 LEU A CA 1
ATOM 569 C C . LEU A 1 71 ? 3.435 -5.858 -2.611 1.00 93.06 71 LEU A C 1
ATOM 571 O O . LEU A 1 71 ? 4.406 -6.612 -2.517 1.00 93.06 71 LEU A O 1
ATOM 575 N N . HIS A 1 72 ? 2.303 -6.233 -3.215 1.00 93.50 72 HIS A N 1
ATOM 576 C CA . HIS A 1 72 ? 2.030 -7.578 -3.722 1.00 93.50 72 HIS A CA 1
ATOM 577 C C . HIS A 1 72 ? 3.054 -8.126 -4.732 1.00 93.50 72 HIS A C 1
ATOM 579 O O . HIS A 1 72 ? 3.459 -9.277 -4.563 1.00 93.50 72 HIS A O 1
ATOM 585 N N . PRO A 1 73 ? 3.564 -7.346 -5.711 1.00 91.75 73 PRO A N 1
ATOM 586 C CA . PRO A 1 73 ? 4.596 -7.822 -6.636 1.00 91.75 73 PRO A CA 1
ATOM 587 C C . PRO A 1 73 ? 5.891 -8.285 -5.952 1.00 91.75 73 PRO A C 1
ATOM 589 O O . PRO A 1 73 ? 6.651 -9.053 -6.536 1.00 91.75 73 PRO A O 1
ATOM 592 N N . PHE A 1 74 ? 6.152 -7.825 -4.723 1.00 90.81 74 PHE A N 1
ATOM 593 C CA . PHE A 1 74 ? 7.364 -8.144 -3.965 1.00 90.81 74 PHE A CA 1
ATOM 594 C C . PHE A 1 74 ? 7.134 -9.233 -2.913 1.00 90.81 74 PHE A C 1
ATOM 596 O O . PHE A 1 74 ? 8.011 -10.063 -2.688 1.00 90.81 74 PHE A O 1
ATOM 603 N N . MET A 1 75 ? 5.971 -9.236 -2.251 1.00 93.19 75 MET A N 1
ATOM 604 C CA . MET A 1 75 ? 5.639 -10.189 -1.181 1.00 93.19 75 MET A CA 1
ATOM 605 C C . MET A 1 75 ? 4.241 -10.793 -1.388 1.00 93.19 75 MET A C 1
ATOM 607 O O . MET A 1 75 ? 3.317 -10.480 -0.630 1.00 93.19 75 MET A O 1
ATOM 611 N N . PRO A 1 76 ? 4.053 -11.671 -2.386 1.00 93.56 76 PRO A N 1
ATOM 612 C CA . PRO A 1 76 ? 2.722 -12.070 -2.839 1.00 93.56 76 PRO A CA 1
ATOM 613 C C . PRO A 1 76 ? 1.921 -12.850 -1.790 1.00 93.56 76 PRO A C 1
ATOM 615 O O . PRO A 1 76 ? 0.735 -12.598 -1.610 1.00 93.56 76 PRO A O 1
ATOM 618 N N . TYR A 1 77 ? 2.565 -13.750 -1.045 1.00 93.62 77 TYR A N 1
ATOM 619 C CA . TYR A 1 77 ? 1.865 -14.614 -0.088 1.00 93.62 77 TYR A CA 1
ATOM 620 C C . TYR A 1 77 ? 1.362 -13.861 1.146 1.00 93.62 77 TYR A C 1
ATOM 622 O O . TYR A 1 77 ? 0.211 -14.017 1.539 1.00 93.62 77 TYR A O 1
ATOM 630 N N . VAL A 1 78 ? 2.212 -13.025 1.750 1.00 93.56 78 VAL A N 1
ATOM 631 C CA . VAL A 1 78 ? 1.857 -12.274 2.966 1.00 93.56 78 VAL A CA 1
ATOM 632 C C . VAL A 1 78 ? 0.825 -11.194 2.650 1.00 93.56 78 VAL A C 1
ATOM 634 O O . VAL A 1 78 ? -0.108 -10.984 3.418 1.00 93.56 78 VAL A O 1
ATOM 637 N N . THR A 1 79 ? 0.965 -10.523 1.506 1.00 94.00 79 THR A N 1
ATOM 638 C CA . THR A 1 79 ? 0.006 -9.488 1.097 1.00 94.00 79 THR A CA 1
ATOM 639 C C . THR A 1 79 ? -1.354 -10.065 0.745 1.00 94.00 79 THR A C 1
ATOM 641 O O . THR A 1 79 ? -2.350 -9.460 1.119 1.00 94.00 79 THR A O 1
ATOM 644 N N . GLU A 1 80 ? -1.415 -11.231 0.096 1.00 93.50 80 GLU A N 1
ATOM 645 C CA . GLU A 1 80 ? -2.679 -11.929 -0.163 1.00 93.50 80 GLU A CA 1
ATOM 646 C C . GLU A 1 80 ? -3.383 -12.281 1.153 1.00 93.50 80 GLU A C 1
ATOM 648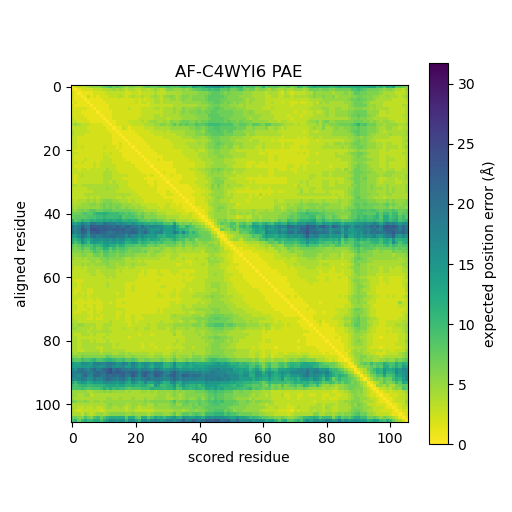 O O . GLU A 1 80 ? -4.542 -11.930 1.350 1.00 93.50 80 GLU A O 1
ATOM 653 N N . GLU A 1 81 ? -2.661 -12.895 2.090 1.00 94.19 81 GLU A N 1
ATOM 654 C CA . GLU A 1 81 ? -3.179 -13.283 3.406 1.00 94.19 81 GLU A CA 1
ATOM 655 C C . GLU A 1 81 ? -3.791 -12.087 4.160 1.00 94.19 81 GLU A C 1
ATOM 657 O O . GLU A 1 81 ? -4.949 -12.123 4.585 1.00 94.19 81 GLU A O 1
ATOM 662 N N . LEU A 1 82 ? -3.040 -10.986 4.247 1.00 92.19 82 LEU A N 1
ATOM 663 C CA . LEU A 1 82 ? -3.490 -9.764 4.910 1.00 92.19 82 LEU A CA 1
ATOM 664 C C . LEU A 1 82 ? -4.676 -9.123 4.187 1.00 92.19 82 LEU A C 1
ATOM 666 O O . LEU A 1 82 ? -5.610 -8.642 4.828 1.00 92.19 82 LEU A O 1
ATOM 670 N N . TRP A 1 83 ? -4.658 -9.117 2.855 1.00 92.06 83 TRP A N 1
ATOM 671 C CA . TRP A 1 83 ? -5.698 -8.495 2.047 1.00 92.06 83 TRP A CA 1
ATOM 672 C C . TRP A 1 83 ? -7.033 -9.228 2.151 1.00 92.06 83 TRP A C 1
ATOM 674 O O . TRP A 1 83 ? -8.069 -8.569 2.233 1.00 92.06 83 TRP A O 1
ATOM 684 N N . GLN A 1 84 ? -7.025 -10.559 2.235 1.00 90.00 84 GLN A N 1
ATOM 685 C CA . GLN A 1 84 ? -8.233 -11.361 2.462 1.00 90.00 84 GLN A CA 1
ATOM 686 C C . GLN A 1 84 ? -8.866 -11.100 3.835 1.00 90.00 84 GLN A C 1
ATOM 688 O O . GLN A 1 84 ? -10.085 -11.152 3.975 1.00 90.00 84 GLN A O 1
ATOM 693 N N . ARG A 1 85 ? -8.053 -10.776 4.849 1.00 90.81 85 ARG A N 1
ATOM 694 C CA . ARG A 1 85 ? -8.526 -10.450 6.206 1.00 90.81 85 ARG A CA 1
ATOM 695 C C . ARG A 1 85 ? -9.078 -9.033 6.352 1.00 90.81 85 ARG A C 1
ATOM 697 O O . ARG A 1 85 ? -9.705 -8.739 7.371 1.00 90.81 85 ARG A O 1
ATOM 704 N N . LEU A 1 86 ? -8.846 -8.145 5.383 1.00 88.44 86 LEU A N 1
ATOM 705 C CA . LEU A 1 86 ? -9.379 -6.786 5.452 1.00 88.44 86 LEU A CA 1
ATOM 706 C C . LEU A 1 86 ? -10.917 -6.800 5.404 1.00 88.44 86 LEU A C 1
ATOM 708 O O . LEU A 1 86 ? -11.495 -7.465 4.541 1.00 88.44 86 LEU A O 1
ATOM 712 N N . PRO A 1 87 ? -11.591 -6.037 6.285 1.00 84.06 87 PRO A N 1
ATOM 713 C CA . PRO A 1 87 ? -13.045 -5.973 6.304 1.00 84.06 87 PRO A CA 1
ATOM 714 C C . PRO A 1 87 ? -13.565 -5.417 4.979 1.00 84.06 87 PRO A C 1
ATOM 716 O O . PRO A 1 87 ? -13.050 -4.423 4.464 1.00 84.06 87 PRO A O 1
ATOM 719 N N . GLN A 1 88 ? -14.585 -6.062 4.421 1.00 76.38 88 GLN A N 1
ATOM 720 C CA . GLN A 1 88 ? -15.172 -5.653 3.150 1.00 76.38 88 GLN A CA 1
ATOM 721 C C . GLN A 1 88 ? -16.342 -4.688 3.384 1.00 76.38 88 GLN A C 1
ATOM 723 O O . GLN A 1 88 ? -17.240 -4.998 4.175 1.00 76.38 88 GLN A O 1
ATOM 728 N N . PRO A 1 89 ? -16.380 -3.536 2.689 1.00 70.50 89 PRO A N 1
ATOM 729 C CA . PRO A 1 89 ? -17.596 -2.746 2.571 1.00 70.50 89 PRO A CA 1
ATOM 730 C C . PRO A 1 89 ? -18.718 -3.610 1.981 1.00 70.50 89 PRO A C 1
ATOM 732 O O . PRO A 1 89 ? -18.498 -4.309 0.988 1.00 70.50 89 PRO A O 1
ATOM 735 N N . LYS A 1 90 ? -19.913 -3.549 2.586 1.00 60.16 90 LYS A N 1
ATOM 736 C CA . LYS A 1 90 ? -21.065 -4.418 2.272 1.00 60.16 90 LYS A CA 1
ATOM 737 C C . LYS A 1 90 ? -21.492 -4.406 0.793 1.00 60.16 90 LYS A C 1
ATOM 739 O O . LYS A 1 90 ? -22.082 -5.382 0.351 1.00 60.16 90 LYS A O 1
ATOM 744 N N . ASP A 1 91 ? -21.140 -3.360 0.045 1.00 62.34 91 ASP A N 1
ATOM 745 C CA . ASP A 1 91 ? -21.533 -3.156 -1.357 1.00 62.34 91 ASP A CA 1
ATOM 746 C C . ASP A 1 91 ? -20.362 -3.245 -2.359 1.00 62.34 91 ASP A C 1
ATOM 748 O O . ASP A 1 91 ? -20.497 -2.860 -3.520 1.00 62.34 91 ASP A O 1
ATOM 752 N N . SER A 1 92 ? -19.182 -3.716 -1.937 1.00 64.50 92 SER A N 1
ATOM 753 C CA . SER A 1 92 ? -17.994 -3.737 -2.804 1.00 64.50 92 SER A CA 1
ATOM 754 C C . SER A 1 92 ? -17.790 -5.071 -3.532 1.00 64.50 92 SER A C 1
ATOM 756 O O . SER A 1 92 ? -17.620 -6.125 -2.923 1.00 64.50 92 SER A O 1
ATOM 758 N N . CYS A 1 93 ? -17.727 -5.016 -4.864 1.00 62.81 93 CYS A N 1
ATOM 759 C CA . CYS A 1 93 ? -17.358 -6.139 -5.728 1.00 62.81 93 CYS A CA 1
ATOM 760 C C . CYS A 1 93 ? -15.834 -6.351 -5.717 1.00 62.81 93 CYS A C 1
ATOM 762 O O . CYS A 1 93 ? -15.150 -6.074 -6.706 1.00 62.81 93 CYS A O 1
ATOM 764 N N . ARG A 1 94 ? -15.267 -6.785 -4.586 1.00 72.12 94 ARG A N 1
ATOM 765 C CA . ARG A 1 94 ? -13.832 -7.091 -4.511 1.00 72.12 94 ARG A CA 1
ATOM 766 C C . ARG A 1 94 ? -13.525 -8.362 -5.303 1.00 72.12 94 ARG A C 1
ATOM 768 O O . ARG A 1 94 ? -14.321 -9.297 -5.339 1.00 72.12 94 ARG A O 1
ATOM 775 N N . LYS A 1 95 ? -12.368 -8.399 -5.964 1.00 80.88 95 LYS A N 1
ATOM 776 C CA . LYS A 1 95 ? -11.908 -9.604 -6.663 1.00 80.88 95 LYS A CA 1
ATOM 777 C C . LYS A 1 95 ? -11.539 -10.699 -5.650 1.00 80.88 95 LYS A C 1
ATOM 779 O O . LYS A 1 95 ? -11.243 -10.407 -4.499 1.00 80.88 95 LYS A O 1
ATOM 784 N N . ASN A 1 96 ? -11.510 -11.956 -6.091 1.00 84.00 96 ASN A N 1
ATOM 785 C CA . ASN A 1 96 ? -11.199 -13.097 -5.217 1.00 84.00 96 ASN A CA 1
ATOM 786 C C . ASN A 1 96 ? -9.743 -13.134 -4.729 1.00 84.00 96 ASN A C 1
ATOM 788 O O . ASN A 1 96 ? -9.459 -13.833 -3.766 1.00 84.00 96 ASN A O 1
ATOM 792 N N . SER A 1 97 ? -8.826 -12.429 -5.392 1.00 88.25 97 SER A N 1
ATOM 793 C CA . SER A 1 97 ? -7.408 -12.366 -5.028 1.00 88.25 97 SER A CA 1
ATOM 794 C C . SER A 1 97 ? -6.856 -10.973 -5.313 1.00 88.25 97 SER A C 1
ATOM 796 O O . SER A 1 97 ? -7.303 -10.283 -6.240 1.00 88.25 97 SER A O 1
ATOM 798 N N . ILE A 1 98 ? -5.862 -10.561 -4.528 1.00 91.19 98 ILE A N 1
ATOM 799 C CA . ILE A 1 98 ? -5.179 -9.284 -4.740 1.00 91.19 98 ILE A CA 1
ATOM 800 C C . ILE A 1 98 ? -4.404 -9.276 -6.072 1.00 91.19 98 ILE A C 1
ATOM 802 O O . ILE A 1 98 ? -4.297 -8.229 -6.703 1.00 91.19 98 ILE A O 1
ATOM 806 N N . MET A 1 99 ? -3.959 -10.440 -6.561 1.00 90.56 99 MET A N 1
ATOM 807 C CA . MET A 1 99 ? -3.214 -10.583 -7.821 1.00 90.56 99 MET A CA 1
ATOM 808 C C . MET A 1 99 ? -4.033 -10.175 -9.054 1.00 90.56 99 MET A C 1
ATOM 810 O O . MET A 1 99 ? -3.494 -9.640 -10.018 1.00 90.56 99 MET A O 1
ATOM 814 N N . ILE A 1 100 ? -5.342 -10.436 -9.027 1.00 90.75 100 ILE A N 1
ATOM 815 C CA . ILE A 1 100 ? -6.281 -10.109 -10.115 1.00 90.75 100 ILE A CA 1
ATOM 816 C C . ILE A 1 100 ? -6.979 -8.759 -9.902 1.00 90.75 100 ILE A C 1
ATOM 818 O O . ILE A 1 100 ? -7.907 -8.409 -10.637 1.00 90.75 100 ILE A O 1
ATOM 822 N N . SER A 1 101 ? -6.587 -8.030 -8.857 1.00 88.88 101 SER A N 1
ATOM 823 C CA . SER A 1 101 ? -7.098 -6.695 -8.573 1.00 88.88 101 SER A CA 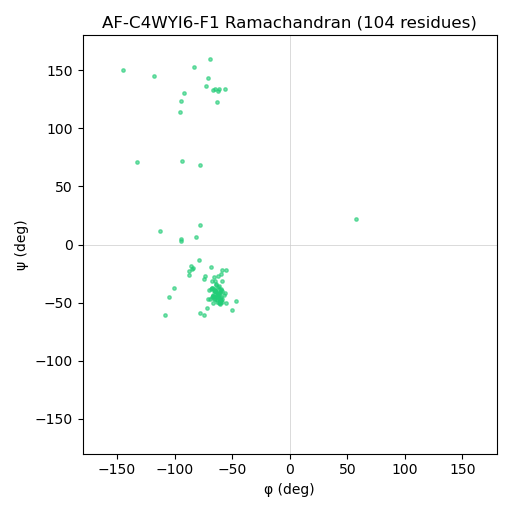1
ATOM 824 C C . SER A 1 101 ? -6.351 -5.651 -9.398 1.00 88.88 101 SER A C 1
ATOM 826 O O . SER A 1 101 ? -5.192 -5.831 -9.762 1.00 88.88 101 SER A O 1
ATOM 828 N N . GLU A 1 102 ? -7.020 -4.537 -9.686 1.00 90.06 102 GLU A N 1
ATOM 829 C CA . GLU A 1 102 ? -6.392 -3.424 -10.397 1.00 90.06 102 GLU A CA 1
ATOM 830 C C . GLU A 1 102 ? -5.237 -2.848 -9.577 1.00 90.06 102 GLU A C 1
ATOM 832 O O . GLU A 1 102 ? -5.375 -2.596 -8.369 1.00 90.06 102 GLU A O 1
ATOM 837 N N . TYR A 1 103 ? -4.100 -2.660 -10.250 1.00 89.06 103 TYR A N 1
ATOM 838 C CA . TYR A 1 103 ? -2.918 -2.070 -9.648 1.00 89.06 103 TYR A CA 1
ATOM 839 C C . TYR A 1 103 ? -3.134 -0.562 -9.449 1.00 89.06 103 TYR A C 1
ATOM 841 O O . TYR A 1 103 ? -3.648 0.090 -10.359 1.00 89.06 103 TYR A O 1
ATOM 849 N N . PRO A 1 104 ? -2.752 0.019 -8.298 1.00 88.06 104 PRO A N 1
ATOM 850 C CA . PRO A 1 104 ? -2.999 1.430 -8.032 1.00 88.06 104 PRO A CA 1
ATOM 851 C C . PRO A 1 104 ? -2.254 2.331 -9.025 1.00 88.06 104 PRO A C 1
ATOM 853 O O . PRO A 1 104 ? -1.025 2.292 -9.106 1.00 88.06 104 PRO A O 1
ATOM 856 N N . SER A 1 105 ? -2.996 3.183 -9.728 1.00 80.69 105 SER A N 1
ATOM 857 C CA . SER A 1 105 ? -2.476 4.261 -10.576 1.00 80.69 105 SER A CA 1
ATOM 858 C C . SER A 1 105 ? -2.947 5.618 -10.047 1.00 80.69 105 SER A C 1
ATOM 860 O O . SER A 1 105 ? -4.048 5.717 -9.506 1.00 80.69 105 SER A O 1
ATOM 862 N N . VAL A 1 106 ? -2.100 6.647 -10.168 1.00 68.00 106 VAL A N 1
ATOM 863 C CA . VAL A 1 106 ? -2.456 8.049 -9.858 1.00 68.00 106 VAL A CA 1
ATOM 864 C C . VAL A 1 106 ? -3.033 8.708 -11.097 1.00 68.00 106 VAL A C 1
ATOM 866 O O . VAL A 1 106 ? -2.435 8.487 -12.172 1.00 68.00 106 VAL A O 1
#

Secondary structure (DSSP, 8-state):
-HHHHHHHHHHTT-HHHHHHHHHHHIIIIIIIIIIHHHHHHHH---GGGHHHHHHHHHHHHHHHHHHHHHHTTT-HHHHHHHHHHSPPPTT----SSGGGSPPP--

Foldseek 3Di:
DLQVQLVVCVVVVNNVSNVCSLVCCVPVPVPVPLVVVCVVLVPDPDPVSPVVNVVSLVVNLVCLLLSLLSCCVPPVPVSFVVNVPRDDDPPDPDDPTSVPDDHDDD

InterPro domains:
  IPR002303 Valine-tRNA ligase [PTHR11946] (2-105)
  IPR009080 Aminoacyl-tRNA synthetase, class Ia, anticodon-binding [SSF47323] (2-105)
  IPR013155 Methionyl/Valyl/Leucyl/Isoleucyl-tRNA synthetase, 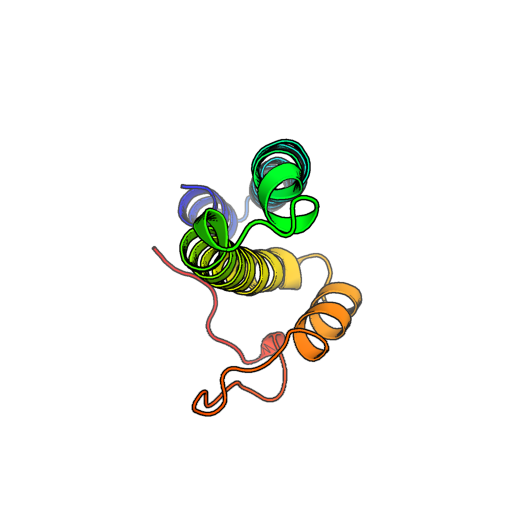anticodon-binding [PF08264] (2-104)
  IPR033705 Valyl tRNA synthetase, anticodon-binding domain [cd07962] (1-86)

Radius of gyration: 15.32 Å; Cα contacts (8 Å, |Δi|>4): 80; chains: 1; bounding box: 37×28×40 Å

Mean predicted aligned error: 5.36 Å

pLDDT: mean 87.62, std 7.92, range [60.16, 94.75]

Nearest PDB structures (foldseek):
  4xkz-assembly1_A  TM=8.521E-01  e=6.936E-05  Pseudomonas aeruginosa PAO1